Protein 1DXG (pdb70)

Structure (mmCIF, N/CA/C/O backbone):
data_1DXG
#
_entry.id   1DXG
#
_cell.length_a   42.180
_cell.length_b   42.180
_cell.length_c   72.220
_cell.angle_alpha   90.00
_cell.angle_beta   90.00
_cell.angle_gamma   120.00
#
_symmetry.space_group_name_H-M   'P 32 2 1'
#
loop_
_entity.id
_entity.type
_entity.pdbx_description
1 polymer DESULFOREDOXIN
2 non-polymer 'FE (III) ION'
3 water water
#
loop_
_atom_site.group_PDB
_atom_site.id
_atom_site.type_symbol
_atom_site.label_atom_id
_atom_site.label_alt_id
_atom_site.label_comp_id
_atom_site.label_asym_id
_atom_site.label_entity_id
_atom_site.label_seq_id
_atom_site.pdbx_PDB_ins_code
_atom_site.Cartn_x
_atom_site.Cartn_y
_atom_site.Cartn_z
_atom_site.occupancy
_atom_site.B_iso_or_equiv
_atom_site.auth_seq_id
_atom_site.auth_comp_id
_atom_site.auth_asym_id
_atom_site.auth_atom_id
_atom_site.pdbx_PDB_model_num
ATOM 1 N N . ALA A 1 1 ? 2.947 31.497 15.827 1.00 24.22 1 ALA A N 1
ATOM 2 C CA . ALA A 1 1 ? 4.159 30.906 16.375 1.00 24.01 1 ALA A CA 1
ATOM 3 C C . ALA A 1 1 ? 5.262 30.978 15.333 1.00 24.01 1 ALA A C 1
ATOM 4 O O . ALA A 1 1 ? 4.988 31.483 14.245 1.00 24.23 1 ALA A O 1
ATOM 6 N N . ASN A 1 2 ? 6.485 30.492 15.614 1.00 23.74 2 ASN A N 1
ATOM 7 C CA . ASN A 1 2 ? 7.597 30.593 14.651 1.00 23.05 2 ASN A CA 1
ATOM 8 C C . ASN A 1 2 ? 7.807 29.296 13.887 1.00 22.09 2 ASN A C 1
ATOM 9 O O . ASN A 1 2 ? 7.566 28.189 14.390 1.00 21.95 2 ASN A O 1
ATOM 14 N N . GLU A 1 3 ? 8.329 29.476 12.679 1.00 20.97 3 GLU A N 1
ATOM 15 C CA . GLU A 1 3 ? 8.614 28.394 11.747 1.00 19.91 3 GLU A CA 1
ATOM 16 C C . GLU A 1 3 ? 9.451 27.331 12.452 1.00 18.91 3 GLU A C 1
ATOM 17 O O . GLU A 1 3 ? 10.401 27.683 13.158 1.00 19.03 3 GLU A O 1
ATOM 23 N N . GLY A 1 4 ? 9.105 26.055 12.369 1.00 17.20 4 GLY A N 1
ATOM 24 C CA . GLY A 1 4 ? 9.859 25.002 13.006 1.00 15.79 4 GLY A CA 1
ATOM 25 C C . GLY A 1 4 ? 9.356 24.666 14.393 1.00 14.79 4 GLY A C 1
ATOM 26 O O . GLY A 1 4 ? 9.724 23.596 14.888 1.00 14.85 4 GLY A O 1
ATOM 27 N N . ASP A 1 5 ? 8.546 25.494 15.063 1.00 13.77 5 ASP A N 1
ATOM 28 C CA . ASP A 1 5 ? 8.034 25.149 16.388 1.00 13.20 5 ASP A CA 1
ATOM 29 C C . ASP A 1 5 ? 7.042 23.995 16.316 1.00 12.29 5 ASP A C 1
ATOM 30 O O . ASP A 1 5 ? 6.342 23.831 15.313 1.00 11.89 5 ASP A O 1
ATOM 35 N N . VAL A 1 6 ? 6.930 23.225 17.383 1.00 11.57 6 VAL A N 1
ATOM 36 C CA . VAL A 1 6 ? 6.031 22.095 17.454 1.00 10.94 6 VAL A CA 1
ATOM 37 C C . VAL A 1 6 ? 5.053 22.439 18.565 1.00 10.82 6 VAL A C 1
ATOM 38 O O . VAL A 1 6 ? 5.467 22.888 19.638 1.00 10.59 6 VAL A O 1
ATOM 42 N N . TYR A 1 7 ? 3.759 22.239 18.350 1.00 10.51 7 TYR A N 1
ATOM 43 C CA . TYR A 1 7 ? 2.736 22.530 19.334 1.00 10.48 7 TYR A CA 1
ATOM 44 C C . TYR A 1 7 ? 1.907 21.284 19.578 1.00 10.26 7 TYR A C 1
ATOM 45 O O . TYR A 1 7 ? 1.597 20.533 18.644 1.00 9.98 7 TYR A O 1
ATOM 54 N N . LYS A 1 8 ? 1.534 21.056 20.836 1.00 10.04 8 LYS A N 1
ATOM 55 C CA . LYS A 1 8 ? 0.771 19.883 21.238 1.00 10.03 8 LYS A CA 1
ATOM 56 C C . LYS A 1 8 ? -0.553 20.267 21.860 1.00 9.56 8 LYS A C 1
ATOM 57 O O . LYS A 1 8 ? -0.604 21.244 22.609 1.00 9.50 8 LYS A O 1
ATOM 63 N N . CYS A 1 9 ? -1.636 19.575 21.558 1.00 9.24 9 CYS A N 1
ATOM 64 C CA . CYS A 1 9 ? -2.895 19.763 22.271 1.00 9.45 9 CYS A CA 1
ATOM 65 C C . CYS A 1 9 ? -2.863 18.816 23.477 1.00 9.71 9 CYS A C 1
ATOM 66 O O . CYS A 1 9 ? -2.828 17.587 23.313 1.00 9.56 9 CYS A O 1
ATOM 69 N N . GLU A 1 10 ? -2.915 19.322 24.700 1.00 10.12 10 GLU A N 1
ATOM 70 C CA . GLU A 1 10 ? -2.856 18.471 25.878 1.00 11.17 10 GLU A CA 1
ATOM 71 C C . GLU A 1 10 ? -4.067 17.557 26.055 1.00 10.98 10 GLU A C 1
ATOM 72 O O . GLU A 1 10 ? -3.977 16.516 26.711 1.00 11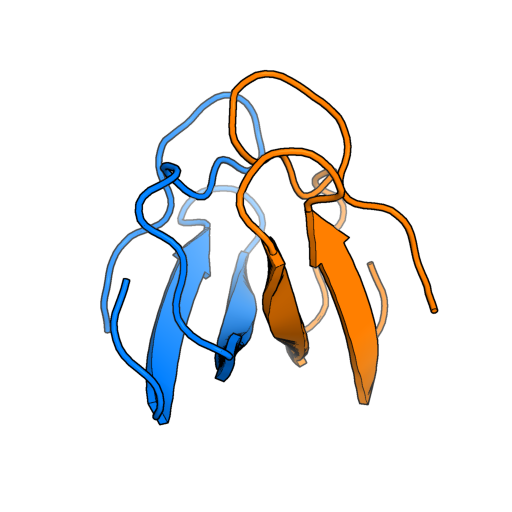.60 10 GLU A O 1
ATOM 78 N N . LEU A 1 11 ? -5.231 17.924 25.520 1.00 10.02 11 LEU A N 1
ATOM 79 C CA . LEU A 1 11 ? -6.424 17.123 25.706 1.00 9.72 11 LEU A CA 1
ATOM 80 C C . LEU A 1 11 ? -6.577 15.963 24.745 1.00 9.51 11 LEU A C 1
ATOM 81 O O . LEU A 1 11 ? -6.818 14.850 25.200 1.00 9.13 11 LEU A O 1
ATOM 86 N N . CYS A 1 12 ? -6.345 16.141 23.446 1.00 9.33 12 CYS A N 1
ATOM 87 C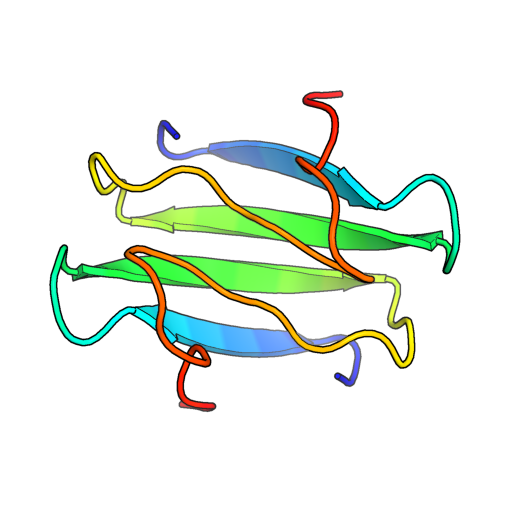 CA . CYS A 1 12 ? -6.534 15.042 22.498 1.00 9.56 12 CYS A CA 1
ATOM 88 C C . CYS A 1 12 ? -5.205 14.493 21.969 1.00 9.53 12 CYS A C 1
ATOM 89 O O . CYS A 1 12 ? -5.236 13.523 21.209 1.00 9.68 12 CYS A O 1
ATOM 92 N N . GLY A 1 13 ? -4.036 15.073 22.321 1.00 9.33 13 GLY A N 1
ATOM 93 C CA . GLY A 1 13 ? -2.724 14.572 21.926 1.00 9.18 13 GLY A CA 1
ATOM 94 C C . GLY A 1 13 ? -2.271 14.939 20.525 1.00 9.50 13 GLY A C 1
ATOM 95 O O . GLY A 1 13 ? -1.221 14.482 20.080 1.00 9.67 13 GLY A O 1
ATOM 96 N N . GLN A 1 14 ? -2.997 15.783 19.792 1.00 9.58 14 GLN A N 1
ATOM 97 C CA . GLN A 1 14 ? -2.628 16.120 18.424 1.00 9.69 14 GLN A CA 1
ATOM 98 C C . GLN A 1 14 ? -1.378 16.999 18.467 1.00 9.44 14 GLN A C 1
ATOM 99 O O . GLN A 1 14 ? -1.288 17.914 19.307 1.00 9.26 14 GLN A O 1
ATOM 105 N N . VAL A 1 15 ? -0.421 16.732 17.578 1.00 8.84 15 VAL A N 1
ATOM 106 C CA . VAL A 1 15 ? 0.839 17.463 17.559 1.00 8.55 15 VAL A CA 1
ATOM 107 C C . VAL A 1 15 ? 0.995 18.065 16.182 1.00 8.31 15 VAL A C 1
ATOM 108 O O . VAL A 1 15 ? 0.847 17.318 15.211 1.00 8.00 15 VAL A O 1
ATOM 112 N N . VAL A 1 16 ? 1.301 19.351 16.035 1.00 8.06 16 VAL A N 1
ATOM 113 C CA . VAL A 1 16 ? 1.545 19.927 14.725 1.00 8.19 16 VAL A CA 1
ATOM 114 C C . VAL A 1 16 ? 2.884 20.643 14.714 1.00 8.61 16 VAL A C 1
ATOM 115 O O . VAL A 1 16 ? 3.395 21.033 15.770 1.00 8.75 16 VAL A O 1
ATOM 119 N N . LYS A 1 17 ? 3.477 20.790 13.540 1.00 9.10 17 LYS A N 1
ATOM 120 C CA . LYS A 1 17 ? 4.721 21.538 13.330 1.00 9.99 17 LYS A CA 1
ATOM 121 C C . LYS A 1 17 ? 4.376 22.797 12.552 1.00 9.69 17 LYS A C 1
ATOM 122 O O . LYS A 1 17 ? 3.616 22.708 11.581 1.00 9.41 17 LYS A O 1
ATOM 128 N N . VAL A 1 18 ? 4.884 23.969 12.904 1.00 9.50 18 VAL A N 1
ATOM 129 C CA . VAL A 1 18 ? 4.633 25.202 12.162 1.00 9.71 18 VAL A CA 1
ATOM 130 C C . VAL A 1 18 ? 5.549 25.282 10.935 1.00 9.95 18 VAL A C 1
ATOM 131 O O . VAL A 1 18 ? 6.776 25.262 11.060 1.00 9.79 18 VAL A O 1
ATOM 135 N N . LEU A 1 19 ? 4.975 25.338 9.742 1.00 10.07 19 LEU A N 1
ATOM 136 C CA . LEU A 1 19 ? 5.703 25.453 8.486 1.00 10.80 19 LEU A CA 1
ATOM 137 C C . LEU A 1 19 ? 5.803 26.903 8.047 1.00 11.46 19 LEU A C 1
ATOM 138 O O . LEU A 1 19 ? 6.771 27.318 7.410 1.00 12.08 19 LEU A O 1
ATOM 143 N N . GLU A 1 20 ? 4.817 27.728 8.355 1.00 11.86 20 GLU A N 1
ATOM 144 C CA . GLU A 1 20 ? 4.819 29.119 7.947 1.00 12.48 20 GLU A CA 1
ATOM 145 C C . GLU A 1 20 ? 4.299 29.844 9.168 1.00 12.67 20 GLU A C 1
ATOM 146 O O . GLU A 1 20 ? 3.209 29.534 9.661 1.00 12.04 20 GLU A O 1
ATOM 152 N N . GLU A 1 21 ? 5.067 30.791 9.683 1.00 13.28 21 GLU A N 1
ATOM 153 C CA . GLU A 1 21 ? 4.658 31.499 10.886 1.00 13.92 21 GLU A CA 1
ATOM 154 C C . GLU A 1 21 ? 3.517 32.466 10.626 1.00 14.15 21 GLU A C 1
ATOM 155 O O . GLU A 1 21 ? 3.409 33.088 9.571 1.00 14.85 21 GLU A O 1
ATOM 161 N N . GLY A 1 22 ? 2.676 32.613 11.606 1.00 13.87 22 GLY A N 1
ATOM 162 C CA . GLY A 1 22 ? 1.570 33.535 11.591 1.00 13.78 22 GLY A CA 1
ATOM 163 C C . GLY A 1 22 ? 1.485 33.925 13.059 1.00 13.93 22 GLY A C 1
ATOM 164 O O . GLY A 1 22 ? 2.073 33.255 13.943 1.00 15.32 22 GLY A O 1
ATOM 165 N N . GLY A 1 23 ? 0.776 34.972 13.405 1.00 13.48 23 GLY A N 1
ATOM 166 C CA . GLY A 1 23 ? 0.748 35.376 14.801 1.00 12.34 23 GLY A CA 1
ATOM 167 C C . GLY A 1 23 ? -0.460 34.853 15.545 1.00 11.74 23 GLY A C 1
ATOM 168 O O . GLY A 1 23 ? -0.576 35.069 16.753 1.00 11.70 23 GLY A O 1
ATOM 169 N N . GLY A 1 24 ? -1.354 34.139 14.858 1.00 11.51 24 GLY A N 1
ATOM 170 C CA . GLY A 1 24 ? -2.601 33.699 15.473 1.00 11.07 24 GLY A CA 1
ATOM 171 C C . GLY A 1 24 ? -2.331 32.614 16.510 1.00 10.92 24 GLY A C 1
ATOM 172 O O . GLY A 1 24 ? -1.301 31.920 16.421 1.00 10.57 24 GLY A O 1
ATOM 173 N N . THR A 1 25 ? -3.200 32.445 17.500 1.00 10.87 25 THR A N 1
ATOM 174 C CA . THR A 1 25 ? -3.015 31.382 18.479 1.00 10.92 25 THR A CA 1
ATOM 175 C C . THR A 1 25 ? -3.661 30.079 18.002 1.00 10.41 25 THR A C 1
ATOM 176 O O . THR A 1 25 ? -4.837 30.040 17.602 1.00 10.18 25 THR A O 1
ATOM 180 N N . LEU A 1 26 ? -2.854 29.027 18.048 1.00 9.77 26 LEU A N 1
ATOM 181 C CA . LEU A 1 26 ? -3.323 27.709 17.668 1.00 9.48 26 LEU A CA 1
ATOM 182 C C . LEU A 1 26 ? -4.149 27.150 18.805 1.00 9.34 26 LEU A C 1
ATOM 183 O O . LEU A 1 26 ? -3.691 27.092 19.952 1.00 9.21 26 LEU A O 1
ATOM 188 N N . VAL A 1 27 ? -5.374 26.746 18.513 1.00 9.17 27 VAL A N 1
ATOM 189 C CA . VAL A 1 27 ? -6.293 26.221 19.505 1.00 9.37 27 VAL A CA 1
ATOM 190 C C . VAL A 1 27 ? -6.758 24.857 19.052 1.00 9.76 27 VAL A C 1
ATOM 191 O O . VAL A 1 27 ? -6.956 24.623 17.854 1.00 10.03 27 VAL A O 1
ATOM 195 N N . CYS A 1 28 ? -6.955 23.951 20.003 1.00 9.69 28 CYS A N 1
ATOM 196 C CA . CYS A 1 28 ? -7.474 22.628 19.717 1.00 9.85 28 CYS A CA 1
ATOM 197 C C . CYS A 1 28 ? -8.238 22.201 20.953 1.00 9.84 28 CYS A C 1
ATOM 198 O O . CYS A 1 28 ? -7.773 22.440 22.064 1.00 9.70 28 CYS A O 1
ATOM 201 N N . CYS A 1 29 ? -9.429 21.596 20.821 1.00 10.24 29 CYS A N 1
ATOM 202 C CA . CYS A 1 29 ? -10.236 21.125 21.958 1.00 10.59 29 CYS A CA 1
ATOM 203 C C . CYS A 1 29 ? -10.621 22.241 22.935 1.00 11.11 29 CYS A C 1
ATOM 204 O O . CYS A 1 29 ? -10.695 22.073 24.156 1.00 11.59 29 CYS A O 1
ATOM 207 N N . GLY A 1 30 ? -10.891 23.441 22.427 1.00 11.71 30 GLY A N 1
ATOM 208 C CA . GLY A 1 30 ? -11.249 24.592 23.235 1.00 12.16 30 GLY A CA 1
ATOM 209 C C . GLY A 1 30 ? -10.101 25.144 24.054 1.00 12.69 30 GLY A C 1
ATOM 210 O O . GLY A 1 30 ? -10.354 25.927 24.972 1.00 13.24 30 GLY A O 1
ATOM 211 N N . GLU A 1 31 ? -8.837 24.814 23.801 1.00 12.45 31 GLU A N 1
ATOM 212 C CA . GLU A 1 31 ? -7.728 25.287 24.6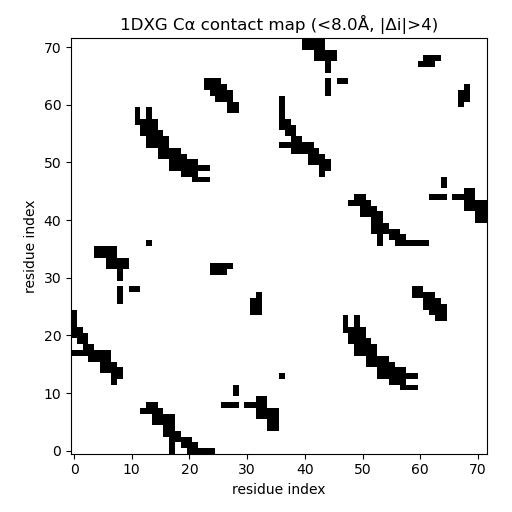19 1.00 12.24 31 GLU A CA 1
ATOM 213 C C . GLU A 1 31 ? -6.513 25.609 23.757 1.00 11.16 31 GLU A C 1
ATOM 214 O O . GLU A 1 31 ? -6.359 25.029 22.684 1.00 10.85 31 GLU A O 1
ATOM 220 N N . ASP A 1 32 ? -5.664 26.525 24.207 1.00 10.33 32 ASP A N 1
ATOM 221 C CA . ASP A 1 32 ? -4.459 26.884 23.480 1.00 9.86 32 ASP A CA 1
ATOM 222 C C . ASP A 1 32 ? -3.484 25.727 23.447 1.00 9.29 32 ASP A C 1
ATOM 223 O O . ASP A 1 32 ? -3.261 25.070 24.478 1.00 8.78 32 ASP A O 1
ATOM 228 N N . MET A 1 33 ? -2.941 25.440 22.263 1.00 8.77 33 MET A N 1
ATOM 229 C CA . MET A 1 33 ? -1.947 24.388 22.123 1.00 8.95 33 MET A CA 1
ATOM 230 C C . MET A 1 33 ? -0.655 24.829 22.817 1.00 8.76 33 MET A C 1
ATOM 231 O O . MET A 1 33 ? -0.397 26.016 22.978 1.00 8.16 33 MET A O 1
ATOM 236 N N . VAL A 1 34 ? 0.158 23.902 23.284 1.00 8.87 34 VAL A N 1
ATOM 237 C CA . VAL A 1 34 ? 1.349 24.187 24.080 1.00 9.13 34 VAL A CA 1
ATOM 238 C C . VAL A 1 34 ? 2.604 24.006 23.252 1.00 9.93 34 VAL A C 1
ATOM 239 O O . VAL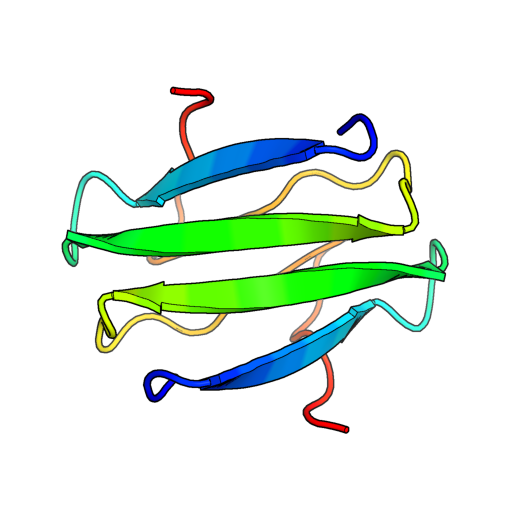 A 1 34 ? 2.797 22.934 22.645 1.00 9.85 34 VAL A O 1
ATOM 243 N N . LYS A 1 35 ? 3.491 24.986 23.252 1.00 10.78 35 LYS A N 1
ATOM 244 C CA . LYS A 1 35 ? 4.739 24.868 22.503 1.00 11.75 35 LYS A CA 1
ATOM 245 C C . LYS A 1 35 ? 5.615 23.816 23.174 1.00 12.06 35 LYS A C 1
ATOM 246 O O . LYS A 1 35 ? 5.745 23.789 24.407 1.00 11.62 35 LYS A O 1
ATOM 252 N N . GLN A 1 36 ? 6.163 22.939 22.349 1.00 12.34 36 GLN A N 1
ATOM 253 C CA . GLN A 1 36 ? 7.028 21.883 22.800 1.00 13.19 36 GLN A CA 1
ATOM 254 C C . GLN A 1 36 ? 8.503 22.302 22.787 1.00 13.98 36 GLN A C 1
ATOM 255 O O . GLN A 1 36 ? 9.284 21.747 23.551 1.00 14.67 36 GLN A O 1
ATOM 262 N N . ALA B 1 1 ? -7.278 16.132 13.071 1.00 23.44 1 ALA B N 1
ATOM 263 C CA . ALA B 1 1 ? -6.845 15.944 11.694 1.00 23.52 1 ALA B CA 1
ATOM 264 C C . ALA B 1 1 ? -5.920 14.736 11.619 1.00 23.35 1 ALA B C 1
ATOM 265 O O . ALA B 1 1 ? -5.550 14.232 12.681 1.00 23.27 1 ALA B O 1
ATOM 267 N N . ASN B 1 2 ? -5.480 14.302 10.429 1.00 23.25 2 ASN B N 1
ATOM 268 C CA . ASN B 1 2 ? -4.682 13.069 10.251 1.00 23.12 2 ASN B CA 1
ATOM 269 C C . ASN B 1 2 ? -3.202 13.346 9.958 1.00 22.39 2 ASN B C 1
ATOM 270 O O . ASN B 1 2 ? -2.887 14.387 9.374 1.00 22.03 2 ASN B O 1
ATOM 275 N N . GLU B 1 3 ? -2.262 12.440 10.293 1.00 21.60 3 GLU B N 1
ATOM 276 C CA . GLU B 1 3 ? -0.803 12.629 10.107 1.00 20.42 3 GLU B CA 1
ATOM 277 C C . GLU B 1 3 ? -0.405 13.061 8.708 1.00 19.40 3 GLU B C 1
ATOM 278 O O . GLU B 1 3 ? -0.926 12.495 7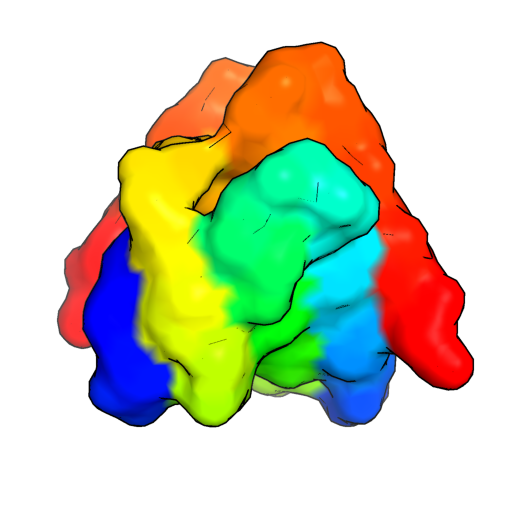.746 1.00 20.05 3 GLU B O 1
ATOM 284 N N . GLY B 1 4 ? 0.485 14.020 8.528 1.00 17.50 4 GLY B N 1
ATOM 285 C CA . GLY B 1 4 ? 0.879 14.435 7.203 1.00 15.93 4 GLY B CA 1
ATOM 286 C C . GLY B 1 4 ? -0.054 15.508 6.650 1.00 14.61 4 GLY B C 1
ATOM 287 O O . GLY B 1 4 ? 0.311 16.172 5.678 1.00 14.23 4 GLY B O 1
ATOM 288 N N . ASP B 1 5 ? -1.264 15.729 7.185 1.00 13.74 5 ASP B N 1
ATOM 289 C CA . ASP B 1 5 ? -2.139 16.789 6.683 1.00 13.23 5 ASP B CA 1
ATOM 290 C C . ASP B 1 5 ? -1.570 18.173 6.917 1.00 12.23 5 ASP B C 1
ATOM 291 O O . ASP B 1 5 ? -0.914 18.415 7.930 1.00 11.40 5 ASP B O 1
ATOM 296 N N . VAL B 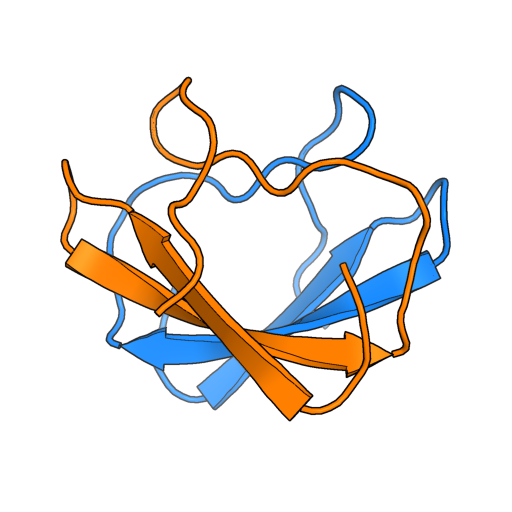1 6 ? -1.812 19.059 5.954 1.00 11.32 6 VAL B N 1
ATOM 297 C CA . VAL B 1 6 ? -1.334 20.420 6.009 1.00 10.78 6 VAL B CA 1
ATOM 298 C C . VAL B 1 6 ? -2.555 21.315 6.174 1.00 10.59 6 VAL B C 1
ATOM 299 O O . VAL B 1 6 ? -3.508 21.183 5.407 1.00 10.34 6 VAL B O 1
ATOM 303 N N . TYR B 1 7 ? -2.568 22.217 7.145 1.00 10.45 7 TYR B N 1
ATOM 304 C CA . TYR B 1 7 ? -3.676 23.133 7.376 1.00 10.79 7 TYR B CA 1
ATOM 305 C C . TYR B 1 7 ? -3.196 24.569 7.350 1.00 10.60 7 TYR B C 1
ATOM 306 O O . TYR B 1 7 ? -2.099 24.859 7.838 1.00 10.24 7 TYR B O 1
ATOM 315 N N . LYS B 1 8 ? -4.002 25.484 6.804 1.00 10.08 8 LYS B N 1
ATOM 316 C CA . LYS B 1 8 ? -3.643 26.887 6.725 1.00 10.12 8 LYS B CA 1
ATOM 317 C C . LYS B 1 8 ? -4.668 27.781 7.400 1.00 9.67 8 LYS B C 1
ATOM 318 O O . LYS B 1 8 ? -5.869 27.517 7.303 1.00 9.30 8 LYS B O 1
ATOM 324 N N . CYS B 1 9 ? -4.241 28.804 8.120 1.00 9.31 9 CYS B N 1
ATOM 325 C CA . CYS B 1 9 ? -5.161 29.810 8.595 1.00 9.72 9 CYS B CA 1
ATOM 326 C C . CYS B 1 9 ? -5.237 30.860 7.483 1.00 10.07 9 CYS B C 1
ATOM 327 O O . CYS B 1 9 ? -4.250 31.536 7.169 1.00 9.34 9 CYS B O 1
ATOM 330 N N . GLU B 1 10 ? -6.392 31.053 6.859 1.00 10.94 10 GLU B N 1
ATOM 331 C CA . GLU B 1 10 ? -6.534 32.055 5.811 1.00 12.04 10 GLU B CA 1
ATOM 332 C C . GLU B 1 10 ? -6.430 33.489 6.317 1.00 11.81 10 GLU B C 1
ATOM 333 O O . GLU B 1 10 ? -6.141 34.397 5.530 1.00 12.30 10 GLU B O 1
ATOM 339 N N . LEU B 1 11 ? -6.643 33.760 7.607 1.00 10.79 11 LEU B N 1
ATOM 340 C CA . LEU B 1 11 ? -6.565 35.130 8.084 1.00 10.45 11 LEU B CA 1
ATOM 341 C C . LEU B 1 11 ? -5.138 35.592 8.315 1.00 10.19 11 LEU B C 1
ATOM 342 O O . LEU B 1 11 ? -4.727 36.633 7.803 1.00 10.15 11 LEU B O 1
ATOM 347 N N . CYS B 1 12 ? -4.330 34.797 9.005 1.00 9.89 12 CYS B N 1
ATOM 348 C CA . CYS B 1 12 ? -2.978 35.228 9.331 1.00 9.93 12 CYS B CA 1
ATOM 349 C C . CYS B 1 12 ? -1.898 34.494 8.554 1.00 9.75 12 CYS B C 1
ATOM 350 O O . CYS B 1 12 ? -0.721 34.757 8.807 1.00 10.10 12 CYS B O 1
ATOM 353 N N . GLY B 1 13 ? -2.262 33.552 7.673 1.00 9.47 13 GLY B N 1
ATOM 354 C CA . GLY B 1 13 ? -1.327 32.827 6.849 1.00 9.20 13 GLY B CA 1
ATOM 355 C C . GLY B 1 13 ? -0.574 31.733 7.565 1.00 9.36 13 GLY B C 1
ATOM 356 O O . GLY B 1 13 ? 0.287 31.129 6.931 1.00 9.73 13 GLY B O 1
ATOM 357 N N . GLN B 1 14 ? -0.844 31.370 8.818 1.00 9.39 14 GLN B N 1
ATOM 358 C CA . GLN B 1 14 ? -0.021 30.397 9.533 1.00 9.72 14 GLN B CA 1
ATOM 359 C C . GLN B 1 14 ? -0.278 29.030 8.929 1.00 9.25 14 GLN B C 1
ATOM 360 O O . GLN B 1 14 ? -1.445 28.725 8.676 1.00 9.30 14 GLN B O 1
ATOM 366 N N . VAL B 1 15 ? 0.731 28.211 8.665 1.00 8.54 15 VAL B N 1
ATOM 367 C CA . VAL B 1 15 ? 0.511 26.896 8.062 1.00 8.48 15 VAL B CA 1
ATOM 368 C C . VAL B 1 15 ? 1.127 25.860 8.990 1.00 8.30 15 VAL B C 1
ATOM 369 O O . VAL B 1 15 ? 2.281 26.006 9.414 1.00 8.26 15 VAL B O 1
ATOM 373 N N . VAL B 1 16 ? 0.396 24.805 9.316 1.00 8.26 16 VAL B N 1
ATOM 374 C CA . VAL B 1 16 ? 0.909 23.742 10.166 1.00 8.24 16 VAL B CA 1
ATOM 375 C C . VAL B 1 16 ? 0.769 22.402 9.463 1.00 8.48 16 VAL B C 1
ATOM 376 O O . VAL B 1 16 ? -0.055 22.22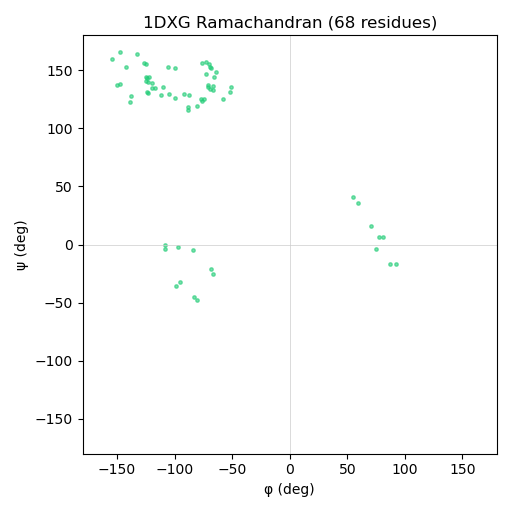9 8.562 1.00 8.11 16 VAL B O 1
ATOM 380 N N . LYS B 1 17 ? 1.607 21.455 9.838 1.00 8.81 17 LYS B N 1
ATOM 381 C CA . LYS B 1 17 ? 1.522 20.103 9.328 1.00 9.49 17 LYS B CA 1
ATOM 382 C C . LYS B 1 17 ? 1.293 19.214 10.533 1.00 9.49 17 LYS B C 1
ATOM 383 O O . LYS B 1 17 ? 1.963 19.391 11.560 1.00 9.30 17 LYS B O 1
ATOM 389 N N . VAL B 1 18 ? 0.359 18.278 10.444 1.00 9.40 18 VAL B N 1
ATOM 390 C CA . VAL B 1 18 ? 0.039 17.358 11.534 1.00 9.43 18 VAL B CA 1
ATOM 391 C C . VAL B 1 18 ? 1.101 16.269 11.660 1.00 9.55 18 VAL B C 1
ATOM 392 O O . VAL B 1 18 ? 1.344 15.536 10.696 1.00 9.64 18 VAL B O 1
ATOM 396 N N . LEU B 1 19 ? 1.707 16.128 12.839 1.00 9.70 19 LEU B N 1
ATOM 397 C CA . LEU B 1 19 ? 2.705 15.110 13.125 1.00 10.37 19 LEU B CA 1
ATOM 398 C C . LEU B 1 19 ? 2.114 13.919 13.849 1.00 11.01 19 LEU B C 1
ATOM 399 O O . LEU B 1 19 ? 2.571 12.796 13.641 1.00 11.06 19 LEU B O 1
ATOM 404 N N . GLU B 1 20 ? 1.141 14.130 14.728 1.00 11.44 20 GLU B N 1
ATOM 405 C CA . GLU B 1 20 ? 0.464 13.071 15.459 1.00 12.27 20 GLU B CA 1
ATOM 406 C C . GLU B 1 20 ? -0.994 13.472 15.424 1.00 12.34 20 GLU B C 1
ATOM 407 O O . GLU B 1 20 ? -1.321 14.614 15.747 1.00 11.73 20 GLU B O 1
ATOM 413 N N . GLU B 1 21 ? -1.857 12.569 14.994 1.00 12.77 21 GLU B N 1
ATOM 414 C CA . GLU B 1 21 ? -3.262 12.892 14.823 1.00 13.50 21 GLU B CA 1
ATOM 415 C C . GLU B 1 21 ? -3.970 13.031 16.156 1.00 13.56 21 GLU B C 1
ATOM 416 O O . GLU B 1 21 ? -3.556 12.460 17.163 1.00 14.07 21 GLU B O 1
ATOM 422 N N . GLY B 1 22 ? -5.064 13.744 16.179 1.00 13.39 22 GLY B N 1
ATOM 423 C CA . GLY B 1 22 ? -5.894 13.905 17.353 1.00 13.34 22 GLY B CA 1
ATOM 424 C C . GLY B 1 22 ? -7.271 14.199 16.782 1.00 13.06 22 GLY B C 1
ATOM 425 O O . GLY B 1 22 ? -7.402 14.594 15.613 1.00 13.10 22 GLY B O 1
ATOM 426 N N . GLY B 1 23 ? -8.329 14.000 17.567 1.00 12.86 23 GLY B N 1
ATOM 427 C CA . GLY B 1 23 ? -9.681 14.214 17.078 1.00 12.20 23 GLY B CA 1
ATOM 428 C C . GLY B 1 23 ? -10.149 15.658 17.160 1.00 11.84 23 GLY B C 1
ATOM 429 O O . GLY B 1 23 ? -11.239 15.976 16.667 1.00 12.00 23 GLY B O 1
ATOM 430 N N . GLY B 1 24 ? -9.359 16.571 17.744 1.00 11.61 24 GLY B N 1
ATOM 431 C CA . GLY B 1 24 ? -9.771 17.961 17.914 1.00 10.65 24 GLY B CA 1
ATOM 432 C C . GLY B 1 24 ? -9.666 18.710 16.594 1.00 10.74 24 GLY B C 1
ATOM 433 O O . GLY B 1 24 ? -8.863 18.307 15.748 1.00 10.44 24 GLY B O 1
ATOM 434 N N . THR B 1 25 ? -10.420 19.810 16.420 1.00 10.73 25 THR B N 1
ATOM 435 C CA . THR B 1 25 ? -10.382 20.625 15.197 1.00 10.81 25 THR B CA 1
ATOM 436 C C . THR B 1 25 ? -9.346 21.728 15.410 1.00 10.21 25 THR B C 1
ATOM 437 O O . THR B 1 25 ? -9.380 22.409 16.450 1.00 10.22 25 THR B O 1
ATOM 441 N N . LEU B 1 26 ? -8.428 21.897 14.463 1.00 9.62 26 LEU B N 1
ATOM 442 C CA . LEU B 1 26 ? -7.400 22.927 14.562 1.00 9.41 26 LEU B CA 1
ATOM 443 C C . LEU B 1 26 ? -8.019 24.289 14.291 1.00 9.11 26 LEU B C 1
ATOM 444 O O . LEU B 1 26 ? -8.696 24.487 13.270 1.00 8.95 26 LEU B O 1
ATOM 449 N N . VAL B 1 27 ? -7.855 25.242 15.204 1.00 9.02 27 VAL B N 1
ATOM 450 C CA . VAL B 1 27 ? -8.394 26.593 15.056 1.00 9.19 27 VAL B CA 1
ATOM 451 C C . VAL B 1 27 ? -7.266 27.602 15.129 1.00 9.34 27 VAL B C 1
ATOM 452 O O . VAL B 1 27 ? -6.305 27.405 15.873 1.00 9.11 27 VAL B O 1
ATOM 456 N N . CYS B 1 28 ? -7.355 28.676 14.353 1.00 9.53 28 CYS B N 1
ATOM 457 C CA . CYS B 1 28 ? -6.381 29.757 14.414 1.00 9.90 28 CYS B CA 1
ATOM 458 C C . CYS B 1 28 ? -7.163 31.023 14.097 1.00 10.23 28 CYS B C 1
ATOM 459 O O . CYS B 1 28 ? -8.033 31.029 13.210 1.00 10.03 28 CYS B O 1
ATOM 462 N N . CYS B 1 29 ? -6.885 32.100 14.847 1.00 10.68 29 CYS B N 1
ATOM 463 C CA . CYS B 1 29 ? -7.542 33.402 14.689 1.00 11.29 29 CYS B CA 1
ATOM 464 C C . CYS B 1 29 ? -9.054 33.220 14.795 1.00 11.79 29 CYS B C 1
ATOM 465 O O . CYS B 1 29 ? -9.871 33.775 14.038 1.00 12.01 29 CYS B O 1
ATOM 468 N N . GLY B 1 30 ? -9.445 32.369 15.741 1.00 12.27 30 GLY B N 1
ATOM 469 C CA . GLY B 1 30 ? -10.852 32.144 15.992 1.00 12.93 30 GLY B CA 1
ATOM 470 C C . GLY B 1 30 ? -11.541 31.295 14.948 1.00 13.50 30 GLY B C 1
ATOM 471 O O . GLY B 1 30 ? -12.725 31.017 15.150 1.00 14.27 30 GLY B O 1
ATOM 472 N N . GLU B 1 31 ? -10.965 30.836 13.832 1.00 13.37 31 GLU B N 1
ATOM 473 C CA . GLU B 1 31 ? -11.750 29.969 12.9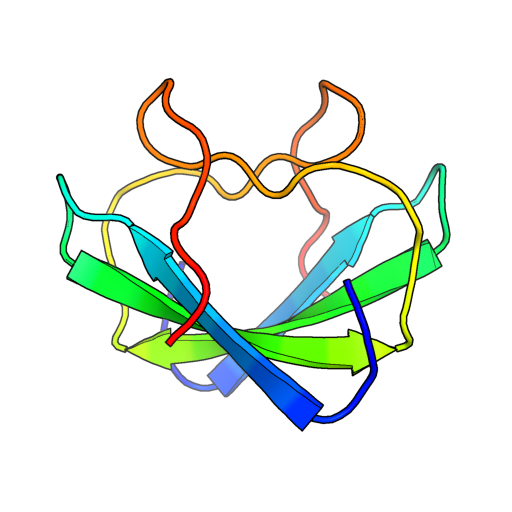67 1.00 13.15 31 GLU B CA 1
ATOM 474 C C . GLU B 1 31 ? -11.001 28.735 12.534 1.00 12.16 31 GLU B C 1
ATOM 475 O O . GLU B 1 31 ? -9.782 28.644 12.709 1.00 11.75 31 GLU B O 1
ATOM 481 N N . ASP B 1 32 ? -11.752 27.770 12.042 1.00 11.33 32 ASP B N 1
ATOM 482 C CA . ASP B 1 32 ? -11.210 26.501 11.609 1.00 11.21 32 ASP B CA 1
ATOM 483 C C . ASP B 1 32 ? -10.171 26.679 10.532 1.00 10.75 32 ASP B C 1
ATOM 484 O O . ASP B 1 32 ? -10.417 27.324 9.511 1.00 10.66 32 ASP B O 1
ATOM 489 N N . MET B 1 33 ? -8.982 26.137 10.772 1.00 10.05 33 MET B N 1
ATOM 490 C CA . MET B 1 33 ? -7.939 26.115 9.755 1.00 9.35 33 MET B CA 1
ATOM 491 C C . MET B 1 33 ? -8.424 25.254 8.575 1.00 9.21 33 MET B C 1
ATOM 492 O O . MET B 1 33 ? -9.240 24.324 8.719 1.00 9.05 33 MET B O 1
ATOM 497 N N . VAL B 1 34 ? -7.983 25.616 7.376 1.00 9.16 34 VAL B N 1
ATOM 498 C CA . VAL B 1 34 ? -8.450 24.975 6.152 1.00 9.60 34 VAL B CA 1
ATOM 499 C C . VAL B 1 34 ? -7.436 23.943 5.673 1.00 10.08 34 VAL B C 1
ATOM 500 O O . VAL B 1 34 ? -6.259 24.283 5.482 1.00 9.96 34 VAL B O 1
ATOM 504 N N . LYS B 1 35 ? -7.856 22.696 5.458 1.00 10.68 35 LYS B N 1
ATOM 505 C CA . LYS B 1 35 ? -6.953 21.660 4.954 1.00 11.52 35 LYS B CA 1
ATOM 506 C C . LYS B 1 35 ? -6.524 22.003 3.527 1.00 11.57 35 LYS B C 1
ATOM 507 O O . LYS B 1 35 ? -7.341 22.438 2.700 1.00 11.12 35 LYS B O 1
ATOM 513 N N . GLN B 1 36 ? -5.242 21.832 3.245 1.00 11.57 36 GLN B N 1
ATOM 514 C CA . GLN B 1 36 ? -4.703 22.121 1.924 1.00 12.22 36 GLN B CA 1
ATOM 515 C C . GLN B 1 36 ? -4.525 20.815 1.144 1.00 12.64 36 GLN B C 1
ATOM 516 O O . GLN B 1 36 ? -4.209 19.803 1.754 1.00 13.02 36 GLN B O 1
#

Secondary structure (DSSP, 8-state):
--TT-EEE-TTT--EEEEEE--SSPEEETTEE-EE-/--TT-EEE-TTT--EEEEEE--SSPPEETTEEPEE-

Radius of gyration: 10.15 Å; Cα contacts (8 Å, |Δi|>4): 195; chains: 2; bounding box: 22×23×24 Å

Foldseek 3Di:
DDAQWKWADPPPGDIDGHHDDDPDFDDDPNGTTHTD/DCAQWWWADVPPGDIDGDHHDDPDFDDDPHGGTHTD

Solvent-accessible surface area: 3901 Å² total; per-residue (Å²): 32,88,124,42,25,45,35,69,2,88,113,42,28,0,16,0,74,1,68,95,101,12,77,14,76,7,34,0,54,80,67,84,12,63,116,123,30,98,127,41,25,43,35,70,3,112,115,43,24,0,25,0,78,1,72,103,110,6,81,11,82,5,30,0,51,74,84,90,10,61,121,133

InterPro domains:
  IPR004462 Desulfoferrodoxin, N-terminal domain [PF06397] (2-36)
  IPR004462 Desulfoferrodoxin, N-terminal domain [TIGR00319] (1-34)
  IPR012002 Desulforedoxin [PIRSF000075] (1-37)
  IPR038094 Desulfoferrodoxin, N-terminal domain superfamily [G3DSA:2.20.28.100] (1-37)

Organism: Megalodesulfovibrio gigas (NCBI:txid879)

B-factor: mean 14.33, std 7.84, range [8.0, 50.03]

Sequence (72 aa):
ANEGDVYKCELCGQVVKVLEEGGGTLVCCGEDMVKQANEGDVYKCELCGQVVKVLEEGGGTLVCCGEDMVKQ

Nearest PDB structures (foldseek):
  1dcd-assembly1_A  TM=1.010E+00  e=1.354E-05  Megalodesulfovibrio gigas
  1cfw-assembly1_A  TM=1.025E+00  e=1.990E-05  Megalodesulfovibrio gigas
  1dhg-assembly1_A  TM=1.012E+00  e=1.990E-05  Megalodesulfovibrio gigas
  1dcd-assembly1_B  TM=1.010E+00  e=2.412E-05  Megalodesulfovibrio gigas
  2lk6-assembly1_B  TM=9.823E-01  e=2.262E-05  Megalodesulfovibrio gigas